Protein AF-A0A9N9N7T0-F1 (afdb_monomer)

Foldseek 3Di:
DAFAALDPVQQPDDDPVCSCVVVTGPHDPPQWDFLAADPVRDADSHNVPNNGRYTDPVVRVVVVVVVVVCCVPPPDHPPVPPD

Sequence (83 aa):
SPKNPHHAGASGGTDIGNIRHPPVSRYVLYGAVVGGPDKKDKYNDDREDYARSEVTLDYNAPFQSLMAYQVMHANYPPPYLAF

Structure (mmCIF, N/CA/C/O backbone):
data_AF-A0A9N9N7T0-F1
#
_entry.id   AF-A0A9N9N7T0-F1
#
loop_
_atom_site.group_PDB
_atom_site.id
_atom_site.type_symbol
_atom_site.label_atom_id
_atom_site.label_alt_id
_atom_site.label_comp_id
_atom_site.label_asym_id
_atom_site.label_entity_id
_atom_site.label_seq_id
_atom_site.pdbx_PDB_ins_code
_atom_site.Cartn_x
_atom_site.Cartn_y
_atom_site.Cartn_z
_atom_site.occupancy
_atom_site.B_iso_or_equiv
_atom_site.auth_seq_id
_atom_site.auth_comp_id
_atom_site.auth_asym_id
_atom_site.auth_atom_id
_atom_site.pdbx_PDB_model_num
ATOM 1 N N . SER A 1 1 ? -7.617 -7.814 -1.763 1.00 90.06 1 SER A N 1
ATOM 2 C CA . SER A 1 1 ? -6.637 -6.763 -1.430 1.00 90.06 1 SER A CA 1
ATOM 3 C C . SER A 1 1 ? -5.572 -6.705 -2.512 1.00 90.06 1 SER A C 1
ATOM 5 O O . SER A 1 1 ? -5.344 -7.744 -3.136 1.00 90.06 1 SER A O 1
ATOM 7 N N . PRO A 1 2 ? -4.951 -5.533 -2.726 1.00 97.12 2 PRO A N 1
ATOM 8 C CA . PRO A 1 2 ? -3.825 -5.358 -3.644 1.00 97.12 2 PRO A CA 1
ATOM 9 C C . PRO A 1 2 ? -2.680 -6.342 -3.389 1.00 97.12 2 PRO A C 1
ATOM 11 O O . PRO A 1 2 ? -2.429 -6.731 -2.243 1.00 97.12 2 PRO A O 1
ATOM 14 N N . LYS A 1 3 ? -1.992 -6.741 -4.456 1.00 97.69 3 LYS A N 1
ATOM 15 C CA . LYS A 1 3 ? -0.846 -7.659 -4.454 1.00 97.69 3 LYS A CA 1
ATOM 16 C C . LYS A 1 3 ? 0.439 -6.986 -4.926 1.00 97.69 3 LYS A C 1
ATOM 18 O O . LYS A 1 3 ? 1.517 -7.503 -4.635 1.00 97.69 3 LYS A O 1
ATOM 23 N N . ASN A 1 4 ? 0.342 -5.832 -5.583 1.00 97.62 4 ASN A N 1
ATOM 24 C CA . ASN A 1 4 ? 1.465 -5.123 -6.185 1.00 97.62 4 ASN A CA 1
ATOM 25 C C . ASN A 1 4 ? 1.595 -3.672 -5.696 1.00 97.62 4 ASN A C 1
ATOM 27 O O . ASN A 1 4 ? 1.611 -2.760 -6.520 1.00 97.62 4 ASN A O 1
ATOM 31 N N . PRO A 1 5 ? 1.738 -3.418 -4.379 1.00 97.81 5 PRO A N 1
ATOM 32 C CA . PRO A 1 5 ? 2.032 -2.067 -3.913 1.00 97.81 5 PRO A CA 1
ATOM 33 C C . PRO A 1 5 ? 3.377 -1.580 -4.471 1.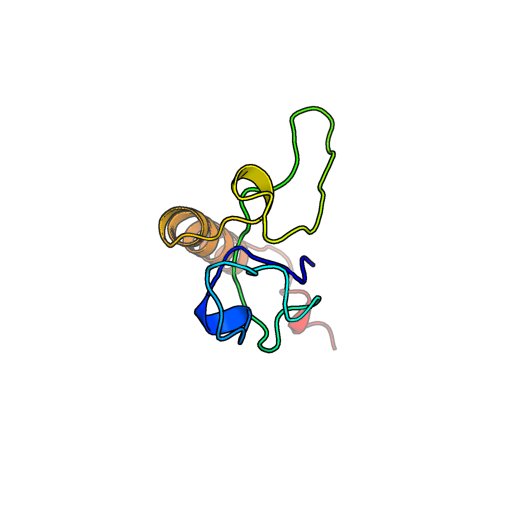00 97.81 5 PRO A C 1
ATOM 35 O O . PRO A 1 5 ? 4.319 -2.375 -4.608 1.00 97.81 5 PRO A O 1
ATOM 38 N N . HIS A 1 6 ? 3.490 -0.276 -4.726 1.00 97.56 6 HIS A N 1
ATOM 39 C CA . HIS A 1 6 ? 4.733 0.404 -5.101 1.00 97.56 6 HIS A CA 1
ATOM 40 C C . HIS A 1 6 ? 5.698 0.473 -3.899 1.00 97.56 6 HIS A C 1
ATOM 42 O O . HIS A 1 6 ? 5.958 1.527 -3.331 1.00 97.56 6 HIS A O 1
ATOM 48 N N . HIS A 1 7 ? 6.198 -0.684 -3.451 1.00 97.62 7 HIS A N 1
ATOM 49 C CA . HIS A 1 7 ? 7.053 -0.817 -2.271 1.00 97.62 7 HIS A CA 1
ATOM 50 C C . HIS A 1 7 ? 8.221 -1.773 -2.550 1.00 97.62 7 HIS A C 1
ATOM 52 O O . HIS A 1 7 ? 8.036 -2.990 -2.657 1.00 97.62 7 HIS A O 1
ATOM 58 N N . ALA A 1 8 ? 9.442 -1.236 -2.634 1.00 96.31 8 ALA A N 1
ATOM 59 C CA . ALA A 1 8 ? 10.642 -1.985 -3.025 1.00 96.31 8 ALA A CA 1
ATOM 60 C C . ALA A 1 8 ? 10.911 -3.202 -2.122 1.00 96.31 8 ALA A C 1
ATOM 62 O O . ALA A 1 8 ? 11.070 -4.322 -2.610 1.00 96.31 8 ALA A O 1
ATOM 63 N N . GLY A 1 9 ? 10.861 -3.009 -0.800 1.00 96.38 9 GLY A N 1
ATOM 64 C CA . GLY A 1 9 ? 11.098 -4.090 0.161 1.00 96.38 9 GLY A CA 1
ATOM 65 C C . GLY A 1 9 ? 10.046 -5.203 0.116 1.00 96.38 9 GLY A C 1
ATOM 66 O O . GLY A 1 9 ? 10.344 -6.328 0.491 1.00 96.38 9 GLY A O 1
ATOM 67 N N . ALA A 1 10 ? 8.836 -4.918 -0.382 1.00 97.56 10 ALA A N 1
ATOM 68 C CA . ALA A 1 10 ? 7.756 -5.903 -0.489 1.00 97.56 10 ALA A CA 1
ATOM 69 C C . ALA A 1 10 ? 7.778 -6.606 -1.852 1.00 97.56 10 ALA A C 1
ATOM 71 O O . ALA A 1 10 ? 7.552 -7.814 -1.931 1.00 97.56 10 ALA A O 1
ATOM 72 N N . SER A 1 11 ? 8.110 -5.858 -2.912 1.00 97.31 11 SER A N 1
ATOM 73 C CA . SER A 1 11 ? 8.334 -6.383 -4.260 1.00 97.31 11 SER A CA 1
ATOM 74 C C . SER A 1 11 ? 9.309 -7.562 -4.235 1.00 97.31 11 SER A C 1
ATOM 76 O O . SER A 1 11 ? 9.010 -8.629 -4.773 1.00 97.31 11 SER A O 1
ATOM 78 N N . GLY A 1 12 ? 10.448 -7.406 -3.550 1.00 96.44 12 GLY A N 1
ATOM 79 C CA . GLY A 1 12 ? 11.495 -8.430 -3.508 1.00 96.44 12 GLY A CA 1
ATOM 80 C C . GLY A 1 12 ? 12.236 -8.601 -4.841 1.00 96.44 12 GLY A C 1
ATOM 81 O O . GLY A 1 12 ? 12.895 -9.621 -5.046 1.00 96.44 12 GLY A O 1
ATOM 82 N N . GLY A 1 13 ? 12.094 -7.633 -5.753 1.00 94.94 13 GLY A N 1
ATOM 83 C CA . GLY A 1 13 ? 12.921 -7.486 -6.948 1.00 94.94 13 GLY A CA 1
ATOM 84 C C . GLY A 1 13 ? 14.290 -6.881 -6.625 1.00 94.94 13 GLY A C 1
ATOM 85 O O . GLY A 1 13 ? 14.482 -6.269 -5.575 1.00 94.94 13 GLY A O 1
ATOM 86 N N . THR A 1 14 ? 15.244 -7.061 -7.536 1.00 95.44 14 THR A N 1
ATOM 87 C CA . THR A 1 14 ? 16.639 -6.601 -7.390 1.00 95.44 14 THR A CA 1
ATOM 88 C C . THR A 1 14 ? 17.076 -5.646 -8.503 1.00 95.44 14 THR A C 1
ATOM 90 O O . THR A 1 14 ? 18.245 -5.280 -8.563 1.00 95.44 14 THR A O 1
ATOM 93 N N . ASP A 1 15 ? 16.160 -5.266 -9.395 1.00 94.94 15 ASP A N 1
ATOM 94 C CA . ASP A 1 15 ? 16.424 -4.424 -10.561 1.00 94.94 15 ASP A CA 1
ATOM 95 C C . ASP A 1 15 ? 15.440 -3.246 -10.590 1.00 94.94 15 ASP A C 1
ATOM 97 O O . ASP A 1 15 ? 14.235 -3.426 -10.769 1.00 94.94 15 ASP A O 1
ATOM 101 N N . ILE A 1 16 ? 15.958 -2.029 -10.409 1.00 93.06 16 ILE A N 1
ATOM 102 C CA . ILE A 1 16 ? 15.155 -0.799 -10.434 1.00 93.06 16 ILE A CA 1
ATOM 103 C C . ILE A 1 16 ? 14.726 -0.391 -11.850 1.00 93.06 16 ILE A C 1
ATOM 105 O O . ILE A 1 16 ? 13.787 0.386 -11.992 1.00 93.06 16 ILE A O 1
ATOM 109 N N . GLY A 1 17 ? 15.386 -0.905 -12.893 1.00 95.75 17 GLY A N 1
ATOM 110 C CA . GLY A 1 17 ? 14.985 -0.701 -14.286 1.00 95.75 17 GLY A CA 1
ATOM 111 C C . GLY A 1 17 ? 13.824 -1.604 -14.708 1.00 95.75 17 GLY A C 1
ATOM 112 O O . GLY A 1 17 ? 13.205 -1.365 -15.741 1.00 95.75 17 GLY A O 1
ATOM 113 N N . ASN A 1 18 ? 13.507 -2.621 -13.903 1.00 95.50 18 ASN A N 1
ATOM 114 C CA . ASN A 1 18 ? 12.450 -3.590 -14.163 1.00 95.50 18 ASN A CA 1
ATOM 115 C C . ASN A 1 18 ? 11.649 -3.876 -12.889 1.00 95.50 18 ASN A C 1
ATOM 117 O O . ASN A 1 18 ? 11.616 -4.996 -12.370 1.00 95.50 18 ASN A O 1
ATOM 121 N N . ILE A 1 19 ? 10.967 -2.849 -12.380 1.00 96.19 19 ILE A N 1
ATOM 122 C CA . ILE A 1 19 ? 10.229 -2.978 -11.123 1.00 96.19 19 ILE A CA 1
ATOM 123 C C . ILE A 1 19 ? 9.034 -3.923 -11.222 1.00 96.19 19 ILE A C 1
ATOM 125 O O . ILE A 1 19 ? 8.571 -4.376 -10.184 1.00 96.19 19 ILE A O 1
ATOM 129 N N . ARG A 1 20 ? 8.548 -4.277 -12.423 1.00 95.50 20 ARG A N 1
ATOM 130 C CA . ARG A 1 20 ? 7.521 -5.317 -12.632 1.00 95.50 20 ARG A CA 1
ATOM 131 C C . ARG A 1 20 ? 8.036 -6.737 -12.403 1.00 95.50 20 ARG A C 1
ATOM 133 O O . ARG A 1 20 ? 7.225 -7.656 -12.375 1.00 95.50 20 ARG A O 1
ATOM 140 N N . HIS A 1 21 ? 9.341 -6.943 -12.231 1.00 95.44 21 HIS A N 1
ATOM 141 C CA . HIS A 1 21 ? 9.903 -8.240 -11.889 1.00 95.44 21 HIS A CA 1
ATOM 142 C C . HIS A 1 21 ? 10.301 -8.291 -10.401 1.00 95.44 21 HIS A C 1
ATOM 144 O O . HIS A 1 21 ? 11.152 -7.517 -9.963 1.00 95.44 21 HIS A O 1
ATOM 150 N N . PRO A 1 22 ? 9.743 -9.219 -9.601 1.00 95.62 22 PRO A N 1
ATOM 151 C CA . PRO A 1 22 ? 8.773 -10.257 -9.964 1.00 95.62 22 PRO A CA 1
ATOM 152 C C . PRO A 1 22 ? 7.353 -9.707 -10.226 1.00 95.62 22 PRO A C 1
ATOM 154 O O . PRO A 1 22 ? 6.991 -8.657 -9.685 1.00 95.62 22 PRO A O 1
ATOM 157 N N . PRO A 1 23 ? 6.528 -10.432 -11.017 1.00 95.12 23 PRO A N 1
ATOM 158 C CA . PRO A 1 23 ? 5.197 -9.974 -11.447 1.00 95.12 23 PRO A CA 1
ATOM 159 C C . PRO A 1 23 ? 4.209 -9.785 -10.291 1.00 95.12 23 PRO A C 1
ATOM 161 O O . PRO A 1 23 ? 3.238 -9.046 -10.421 1.00 95.12 23 PRO A O 1
ATOM 164 N N . VAL A 1 24 ? 4.466 -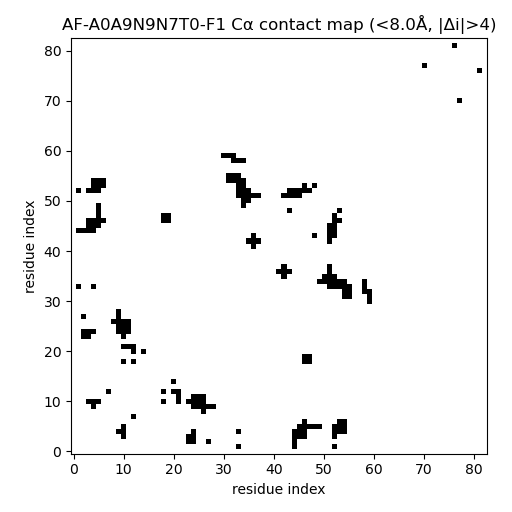10.444 -9.160 1.00 96.88 24 VAL A N 1
A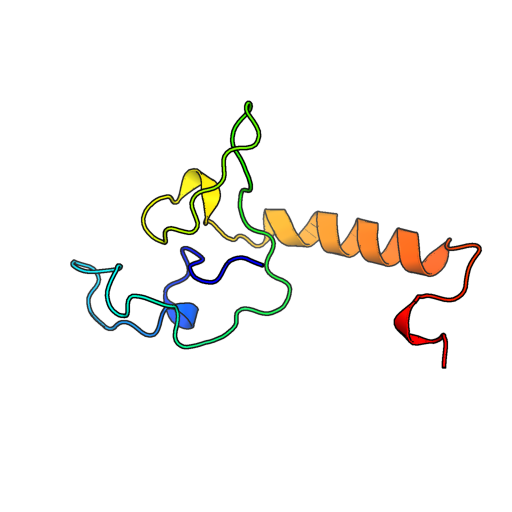TOM 165 C CA . VAL A 1 24 ? 3.743 -10.271 -7.900 1.00 96.88 24 VAL A CA 1
ATOM 166 C C . VAL A 1 24 ? 4.757 -10.025 -6.791 1.00 96.88 24 VAL A C 1
ATOM 168 O O . VAL A 1 24 ? 5.832 -10.629 -6.806 1.00 96.88 24 VAL A O 1
ATOM 171 N N . SER A 1 25 ? 4.441 -9.142 -5.844 1.00 97.75 25 SER A N 1
ATOM 172 C CA . SER A 1 25 ? 5.318 -8.869 -4.699 1.00 97.75 25 SER A CA 1
ATOM 173 C C . SER A 1 25 ? 5.582 -10.144 -3.889 1.00 97.75 25 SER A C 1
ATOM 175 O O . SER A 1 25 ? 4.648 -10.872 -3.553 1.00 97.75 25 SER A O 1
ATOM 177 N N . ARG A 1 26 ? 6.855 -10.425 -3.573 1.00 98.00 26 ARG A N 1
ATOM 178 C CA . ARG A 1 26 ? 7.245 -11.644 -2.833 1.00 98.00 26 ARG A CA 1
ATOM 179 C C . ARG A 1 26 ? 6.787 -11.634 -1.382 1.00 98.00 26 ARG A C 1
ATOM 181 O O . ARG A 1 26 ? 6.562 -12.699 -0.813 1.00 98.00 26 ARG A O 1
ATOM 188 N N . TYR A 1 27 ? 6.672 -10.452 -0.786 1.00 98.06 27 TYR A N 1
ATOM 189 C CA . TYR A 1 27 ? 6.321 -10.295 0.618 1.00 98.06 27 TYR A CA 1
ATOM 190 C C . TYR A 1 27 ? 5.008 -9.537 0.761 1.00 98.06 27 TYR A C 1
ATOM 192 O O . TYR A 1 27 ? 4.751 -8.548 0.072 1.00 98.06 27 TYR A O 1
ATOM 200 N N . VAL A 1 28 ? 4.176 -10.005 1.690 1.00 97.88 28 VAL A N 1
ATOM 201 C CA . VAL A 1 28 ? 2.915 -9.344 2.017 1.00 97.88 28 VAL A CA 1
ATOM 202 C C . VAL A 1 28 ? 3.208 -8.134 2.895 1.00 97.88 28 VAL A C 1
ATOM 204 O O . VAL A 1 28 ? 3.773 -8.268 3.979 1.00 97.88 28 VAL A O 1
ATOM 207 N N . LEU A 1 29 ? 2.787 -6.957 2.439 1.00 97.62 29 LEU A N 1
ATOM 208 C CA . LEU A 1 29 ? 2.842 -5.732 3.227 1.00 97.62 29 LEU A CA 1
ATOM 209 C C . LEU A 1 29 ? 1.541 -5.584 4.027 1.00 97.62 29 LEU A C 1
ATOM 211 O O . LEU A 1 29 ? 0.573 -4.975 3.571 1.00 97.62 29 LEU A O 1
ATOM 215 N N . TYR A 1 30 ? 1.488 -6.224 5.194 1.00 97.69 30 TYR A N 1
ATOM 216 C CA . TYR A 1 30 ? 0.294 -6.228 6.039 1.00 97.69 30 TYR A CA 1
ATOM 217 C C . TYR A 1 30 ? -0.084 -4.821 6.510 1.00 97.69 30 TYR A C 1
ATOM 219 O O . TYR A 1 30 ? 0.771 -4.030 6.894 1.00 97.69 30 TYR A O 1
ATOM 227 N N . GLY A 1 31 ? -1.387 -4.532 6.500 1.00 96.88 31 GLY A N 1
ATOM 228 C CA . GLY A 1 31 ? -1.949 -3.275 6.994 1.00 96.88 31 GLY A CA 1
ATOM 229 C C . GLY A 1 31 ? -1.818 -2.082 6.048 1.00 96.88 31 GLY A C 1
ATOM 230 O O . GLY A 1 31 ? -2.480 -1.083 6.291 1.00 96.88 31 GLY A O 1
ATOM 231 N N . ALA A 1 32 ? -1.039 -2.184 4.966 1.00 97.94 32 ALA A N 1
ATOM 232 C CA . ALA A 1 32 ? -0.810 -1.056 4.073 1.00 97.94 32 ALA A CA 1
ATOM 233 C C . ALA A 1 32 ? -2.075 -0.618 3.323 1.00 97.94 32 ALA A C 1
ATOM 235 O O . ALA A 1 32 ? -2.665 -1.376 2.547 1.00 97.94 32 ALA A O 1
ATOM 236 N N . VAL A 1 33 ? -2.431 0.649 3.515 1.00 98.12 33 VAL A N 1
ATOM 237 C CA . VAL A 1 33 ? -3.392 1.375 2.682 1.00 98.12 33 VAL A CA 1
ATOM 238 C C . VAL A 1 33 ? -2.690 1.865 1.414 1.00 98.12 33 VAL A C 1
ATOM 240 O O . VAL A 1 33 ? -1.666 2.542 1.500 1.00 98.12 33 VAL A O 1
ATOM 243 N N . VAL A 1 34 ? -3.238 1.504 0.249 1.00 98.12 34 VAL A N 1
ATOM 244 C CA . VAL A 1 34 ? -2.784 1.993 -1.064 1.00 98.12 34 VAL A CA 1
ATOM 245 C C . VAL A 1 34 ? -3.501 3.292 -1.448 1.00 98.12 34 VAL A C 1
ATOM 247 O O . VAL A 1 34 ? -4.582 3.558 -0.923 1.00 98.12 34 VAL A O 1
ATOM 250 N N . GLY A 1 35 ? -2.964 4.046 -2.414 1.00 97.94 35 GLY A N 1
ATOM 251 C CA . GLY A 1 35 ? -3.583 5.279 -2.935 1.00 97.94 35 GLY A CA 1
ATOM 252 C C . GLY A 1 35 ? -5.047 5.127 -3.376 1.00 97.94 35 GLY A C 1
ATOM 253 O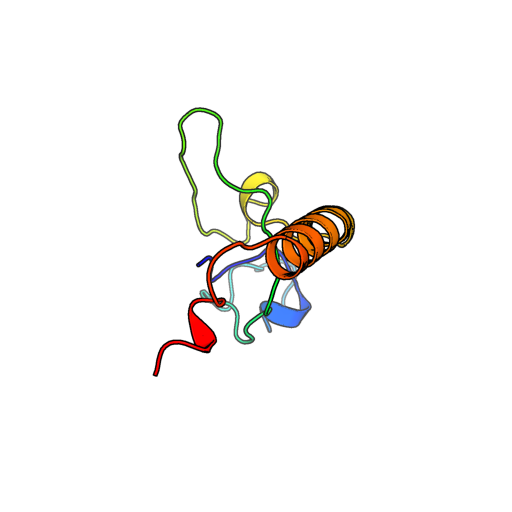 O . GLY A 1 35 ? -5.839 6.061 -3.252 1.00 97.94 35 GLY A O 1
ATOM 254 N N . GLY A 1 36 ? -5.443 3.928 -3.812 1.00 97.75 36 GLY A N 1
ATOM 255 C CA . GLY A 1 36 ? -6.847 3.577 -4.042 1.00 97.75 36 GLY A CA 1
ATOM 256 C C . GLY A 1 36 ? -7.342 3.947 -5.443 1.00 97.75 36 GLY A C 1
ATOM 257 O O . GLY A 1 36 ? -6.539 4.320 -6.290 1.00 97.75 36 GLY A O 1
ATOM 258 N N . PRO A 1 37 ? -8.640 3.779 -5.748 1.00 98.12 37 PRO A N 1
ATOM 259 C CA . PRO A 1 37 ? -9.176 3.886 -7.108 1.00 98.12 37 PRO A CA 1
ATOM 260 C C . PRO A 1 37 ? -9.239 5.324 -7.649 1.00 98.12 37 PRO A C 1
ATOM 262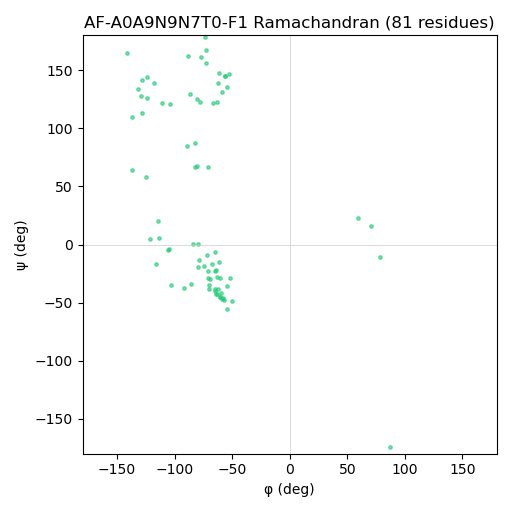 O O . PRO A 1 37 ? -9.098 6.307 -6.922 1.00 98.12 37 PRO A O 1
ATOM 265 N N . ASP A 1 38 ? -9.472 5.451 -8.957 1.00 96.88 38 ASP A N 1
ATOM 266 C CA . ASP A 1 38 ? -9.790 6.727 -9.596 1.00 96.88 38 ASP A CA 1
ATOM 267 C C . ASP A 1 38 ? -11.215 7.223 -9.291 1.00 96.88 38 ASP A C 1
ATOM 269 O O . ASP A 1 38 ? -12.004 6.574 -8.610 1.00 96.88 38 ASP A O 1
ATOM 273 N N . LYS A 1 39 ? -11.570 8.401 -9.823 1.00 97.56 39 LYS A N 1
ATOM 274 C CA . LYS A 1 39 ? -12.898 9.019 -9.628 1.00 97.56 39 LYS A CA 1
ATOM 275 C C . LYS A 1 39 ? -14.062 8.222 -10.242 1.00 97.56 39 LYS A C 1
ATOM 277 O O . LYS A 1 39 ? -15.205 8.645 -10.118 1.00 97.56 39 LYS A O 1
ATOM 282 N N . LYS A 1 40 ? -13.777 7.149 -10.981 1.00 98.00 40 LYS A N 1
ATOM 283 C CA . LYS A 1 40 ? -14.742 6.238 -11.608 1.00 98.00 40 LYS A CA 1
ATOM 284 C C . LYS A 1 40 ? -14.657 4.839 -10.986 1.00 98.00 40 LYS A C 1
ATOM 286 O O . LYS A 1 40 ? -15.040 3.870 -11.639 1.00 98.00 40 LYS A O 1
ATOM 291 N N . ASP A 1 41 ? -14.103 4.741 -9.778 1.00 97.56 41 ASP A N 1
ATOM 292 C CA . ASP A 1 41 ? -13.892 3.505 -9.025 1.00 97.56 41 ASP A CA 1
ATOM 293 C C . ASP A 1 41 ? -13.005 2.469 -9.741 1.00 97.56 41 ASP A C 1
ATOM 295 O O . ASP A 1 41 ? -13.049 1.275 -9.438 1.00 97.56 41 ASP A O 1
ATOM 299 N N . LYS A 1 42 ? -12.161 2.898 -10.690 1.00 97.44 42 LYS A N 1
ATOM 300 C CA . LYS A 1 42 ? -11.219 1.997 -11.362 1.00 97.44 42 LYS A CA 1
ATOM 301 C C . LYS A 1 42 ? -9.929 1.880 -10.568 1.00 97.44 42 LYS A C 1
ATOM 303 O O . LYS A 1 42 ? -9.290 2.880 -10.243 1.00 97.44 42 LYS A O 1
ATOM 308 N N . TYR A 1 43 ? -9.519 0.641 -10.326 1.00 97.38 43 TYR A N 1
ATOM 309 C CA . TYR A 1 43 ? -8.268 0.297 -9.665 1.00 97.38 43 TYR A CA 1
ATOM 310 C C . TYR A 1 43 ? -7.500 -0.723 -10.505 1.00 97.38 43 TYR A C 1
ATOM 312 O O . TYR A 1 43 ? -8.059 -1.756 -10.876 1.00 97.38 43 TYR A O 1
ATOM 320 N N . ASN A 1 44 ? -6.231 -0.436 -10.789 1.00 96.06 44 ASN A N 1
ATOM 321 C CA . ASN A 1 44 ? -5.313 -1.371 -11.425 1.00 96.06 44 ASN A CA 1
ATOM 322 C C . ASN A 1 44 ? -4.246 -1.780 -10.403 1.00 96.06 44 ASN A C 1
ATOM 324 O O . ASN A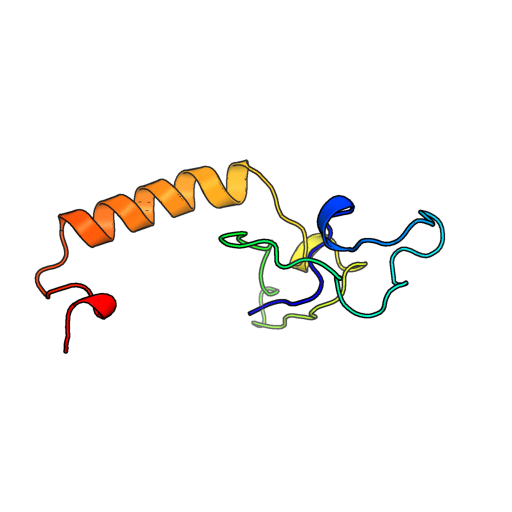 1 44 ? -3.555 -0.925 -9.857 1.00 96.06 44 ASN A O 1
ATOM 328 N N . ASP A 1 45 ? -4.125 -3.078 -10.126 1.00 96.94 45 ASP A N 1
ATOM 329 C CA . ASP A 1 45 ? 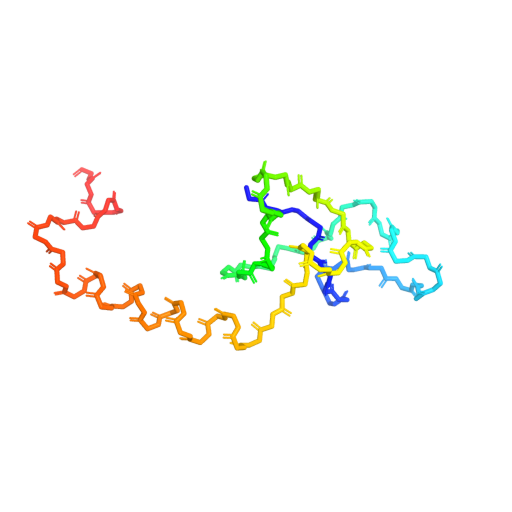-3.151 -3.618 -9.166 1.00 96.94 45 ASP A CA 1
ATOM 330 C C . ASP A 1 45 ? -1.774 -3.760 -9.828 1.00 96.94 45 ASP A C 1
ATOM 332 O O . ASP A 1 45 ? -1.277 -4.861 -10.091 1.00 96.94 45 ASP A O 1
ATOM 336 N N . ASP A 1 46 ? -1.196 -2.609 -10.160 1.00 96.06 46 ASP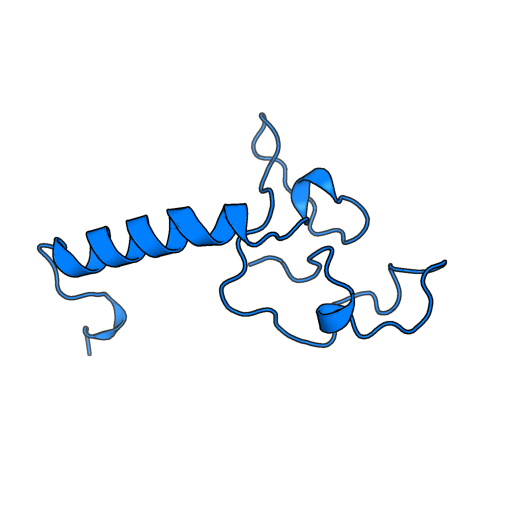 A N 1
ATOM 337 C CA . ASP A 1 46 ? 0.052 -2.480 -10.893 1.00 96.06 46 ASP A CA 1
ATOM 338 C C . ASP A 1 46 ? 1.059 -1.651 -10.100 1.00 96.06 46 ASP A C 1
ATOM 340 O O . ASP A 1 46 ? 0.808 -0.505 -9.723 1.00 96.06 46 ASP A O 1
ATOM 344 N N . ARG A 1 47 ? 2.241 -2.229 -9.893 1.00 95.81 47 ARG A N 1
ATOM 345 C CA . ARG A 1 47 ? 3.338 -1.594 -9.166 1.00 95.81 47 ARG A CA 1
ATOM 346 C C . ARG A 1 47 ? 3.835 -0.328 -9.858 1.00 95.81 47 ARG A C 1
ATOM 348 O O . ARG A 1 47 ? 4.357 0.544 -9.180 1.00 95.81 47 ARG A O 1
ATOM 355 N N . GLU A 1 48 ? 3.707 -0.209 -11.178 1.00 95.88 48 GLU A N 1
ATOM 356 C CA . GLU A 1 48 ? 4.090 1.015 -11.900 1.00 95.88 48 GLU A CA 1
ATOM 357 C C . GLU A 1 48 ? 3.039 2.128 -11.807 1.00 95.88 48 GLU A C 1
ATOM 359 O O . GLU A 1 48 ? 3.374 3.297 -11.992 1.00 95.88 48 GLU A O 1
ATOM 364 N N . ASP A 1 49 ? 1.789 1.795 -11.476 1.00 96.50 49 ASP A N 1
ATOM 365 C CA . ASP A 1 49 ? 0.725 2.776 -11.258 1.00 96.50 49 ASP A CA 1
ATOM 366 C C . ASP A 1 49 ? 0.835 3.375 -9.851 1.00 96.50 49 ASP A C 1
ATOM 368 O O . ASP A 1 49 ? 0.002 3.127 -8.978 1.00 96.50 49 ASP A O 1
ATOM 372 N N . TYR A 1 50 ? 1.900 4.148 -9.617 1.00 93.06 50 TYR A N 1
ATOM 373 C CA . TYR A 1 50 ? 2.198 4.718 -8.302 1.00 93.06 50 TYR A CA 1
ATOM 374 C C . TYR A 1 50 ? 1.010 5.516 -7.743 1.00 93.06 50 TYR A C 1
ATOM 376 O O . TYR A 1 50 ? 0.717 5.411 -6.564 1.00 93.06 50 TYR A O 1
ATOM 384 N N . ALA A 1 51 ? 0.229 6.216 -8.571 1.00 96.44 51 ALA A N 1
ATOM 385 C CA . ALA A 1 51 ? -0.933 6.968 -8.095 1.00 96.44 51 ALA A CA 1
ATOM 386 C C . ALA A 1 51 ? -2.003 6.087 -7.416 1.00 96.44 51 ALA A C 1
ATOM 388 O O . ALA A 1 51 ? -2.745 6.565 -6.559 1.00 96.44 51 ALA A O 1
ATOM 389 N N . ARG A 1 52 ? -2.116 4.813 -7.811 1.00 97.62 52 ARG A N 1
ATOM 390 C CA . ARG A 1 52 ? -3.099 3.863 -7.270 1.00 97.62 52 ARG A CA 1
ATOM 391 C C . ARG A 1 52 ? -2.478 2.879 -6.284 1.00 97.62 52 ARG A C 1
ATOM 393 O O . ARG A 1 52 ? -3.145 2.494 -5.323 1.00 97.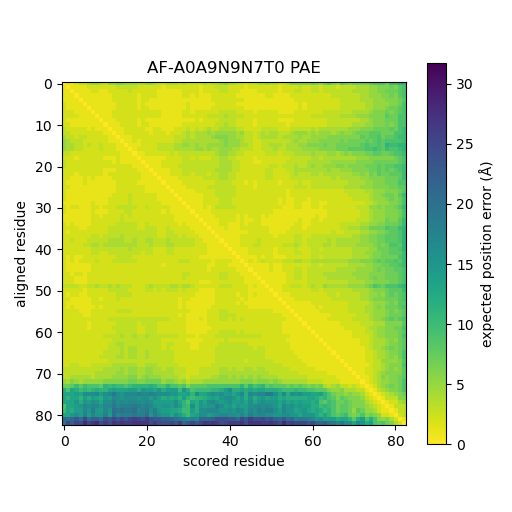62 52 ARG A O 1
ATOM 400 N N . SER A 1 53 ? -1.231 2.463 -6.503 1.00 97.69 53 SER A N 1
ATOM 401 C CA . SER A 1 53 ? -0.548 1.413 -5.737 1.00 97.69 53 SER A CA 1
ATOM 402 C C . SER A 1 53 ? 0.501 1.920 -4.741 1.00 97.69 53 SER A C 1
ATOM 404 O O . SER A 1 53 ? 1.046 1.107 -3.989 1.00 97.69 53 SER A O 1
ATOM 406 N N . GLU A 1 54 ? 0.777 3.229 -4.692 1.00 98.00 54 GLU A N 1
ATOM 407 C CA . GLU A 1 54 ? 1.622 3.845 -3.661 1.00 98.00 54 GLU A CA 1
ATOM 408 C C . GLU A 1 54 ? 1.096 3.540 -2.259 1.00 98.00 54 GLU A C 1
ATOM 410 O O . GLU A 1 54 ? -0.110 3.449 -2.026 1.00 98.00 54 GLU A O 1
ATOM 415 N N . VAL A 1 55 ? 2.036 3.371 -1.332 1.00 98.19 55 VAL A N 1
ATOM 416 C CA . VAL A 1 55 ? 1.801 3.170 0.095 1.00 98.19 55 VAL A CA 1
ATOM 417 C C . VAL A 1 55 ? 2.707 4.123 0.862 1.00 98.19 55 VAL A C 1
ATOM 419 O O . VAL A 1 55 ? 3.901 4.212 0.577 1.00 98.19 55 VAL A O 1
ATOM 422 N N . THR A 1 56 ? 2.163 4.815 1.858 1.00 97.75 56 THR A N 1
ATOM 423 C CA . THR A 1 56 ? 2.923 5.790 2.648 1.00 97.75 56 THR A CA 1
ATOM 424 C C . THR A 1 56 ? 2.541 5.746 4.125 1.00 97.75 56 THR A C 1
ATOM 426 O O . THR A 1 56 ? 1.514 5.182 4.515 1.00 97.75 56 THR A O 1
ATOM 429 N N . LEU A 1 57 ? 3.369 6.349 4.981 1.00 98.19 57 LEU A N 1
ATOM 430 C CA . LEU A 1 57 ? 3.058 6.473 6.407 1.00 98.19 57 LEU A CA 1
ATOM 431 C C . LEU A 1 57 ? 1.830 7.361 6.642 1.00 98.19 57 LEU A C 1
ATOM 433 O O . LEU A 1 57 ? 1.004 7.046 7.496 1.00 98.19 57 LEU A O 1
ATOM 437 N N . ASP A 1 58 ? 1.683 8.437 5.873 1.00 98.12 58 ASP A N 1
ATOM 438 C CA . ASP A 1 58 ? 0.585 9.395 5.990 1.00 98.12 58 ASP A CA 1
ATOM 439 C C . ASP A 1 58 ? -0.765 8.838 5.516 1.00 98.12 58 ASP A C 1
ATOM 441 O O . ASP A 1 58 ? -1.791 9.285 6.019 1.00 98.12 58 ASP A O 1
ATOM 445 N N . TYR A 1 59 ? -0.802 7.808 4.662 1.00 97.81 59 TYR A N 1
ATOM 446 C CA . TYR A 1 59 ? -2.050 7.081 4.381 1.00 97.81 59 TYR A CA 1
ATOM 447 C C . TYR A 1 59 ? -2.494 6.240 5.584 1.00 97.81 59 TYR A C 1
ATOM 449 O O . TYR A 1 59 ? -3.681 6.147 5.899 1.00 97.81 59 TYR A O 1
ATOM 457 N N . ASN A 1 60 ? -1.533 5.631 6.283 1.00 98.31 60 ASN A N 1
ATOM 458 C CA . ASN A 1 60 ? -1.804 4.674 7.353 1.00 98.31 60 ASN A CA 1
ATOM 459 C C . ASN A 1 60 ? -2.028 5.345 8.716 1.00 98.31 60 ASN A C 1
ATOM 461 O O . ASN A 1 60 ? -2.854 4.866 9.490 1.00 98.31 60 ASN A O 1
ATOM 465 N N . ALA A 1 61 ? -1.352 6.460 9.010 1.00 98.25 61 ALA A N 1
ATOM 466 C CA . ALA A 1 61 ? -1.471 7.169 10.286 1.00 98.25 61 ALA A CA 1
ATOM 467 C C . ALA A 1 61 ? -2.926 7.554 10.651 1.00 98.25 61 ALA A C 1
ATOM 469 O O . ALA A 1 61 ? -3.396 7.124 11.708 1.00 98.25 61 ALA A O 1
ATOM 470 N N . PRO A 1 62 ? -3.688 8.286 9.810 1.00 97.69 62 PRO A N 1
ATOM 471 C CA . PRO A 1 62 ? -5.077 8.618 10.117 1.00 97.69 62 PRO A CA 1
ATOM 472 C C . PRO A 1 62 ? -5.993 7.391 10.044 1.00 97.69 62 PRO A C 1
ATOM 474 O O . PRO A 1 62 ? -6.915 7.270 10.852 1.00 97.69 62 PRO A O 1
ATOM 477 N N . PHE A 1 63 ? -5.737 6.456 9.120 1.00 97.38 63 PHE A N 1
ATOM 478 C CA . PHE A 1 63 ? -6.528 5.231 8.998 1.00 97.38 63 PHE A CA 1
ATOM 479 C C . PHE A 1 63 ? -6.473 4.400 10.284 1.00 97.38 63 PHE A C 1
ATOM 481 O O . PHE A 1 63 ? -7.510 3.988 10.803 1.00 97.38 63 PHE A O 1
ATOM 488 N N . GLN A 1 64 ? -5.280 4.225 10.859 1.00 97.25 64 GLN A N 1
ATOM 489 C CA . GLN A 1 64 ? -5.098 3.523 12.126 1.00 97.25 64 GLN A CA 1
ATOM 490 C C . GLN A 1 64 ? -5.869 4.198 13.270 1.00 97.25 64 GLN A C 1
ATOM 492 O O . GLN A 1 64 ? -6.506 3.506 14.066 1.00 97.25 64 GLN A O 1
ATOM 497 N N . SER A 1 65 ? -5.866 5.534 13.344 1.00 97.50 65 SER A N 1
ATOM 498 C CA . SER A 1 65 ? -6.644 6.271 14.349 1.00 97.50 65 SER A CA 1
ATOM 499 C C . SER A 1 65 ? -8.153 6.066 14.190 1.00 97.50 65 SER A C 1
ATOM 501 O O . SER A 1 65 ? -8.846 5.843 15.183 1.00 97.50 65 SER A O 1
ATOM 503 N N . LEU A 1 66 ? -8.669 6.091 12.957 1.00 96.44 66 LEU A N 1
ATOM 504 C CA . LEU A 1 66 ? -10.088 5.842 12.680 1.00 96.44 66 LEU A CA 1
ATOM 505 C C . LEU A 1 66 ? -10.496 4.405 13.025 1.00 96.44 66 LEU A C 1
ATOM 507 O O . LEU A 1 66 ? -11.560 4.191 13.605 1.00 96.44 66 LEU A O 1
ATOM 511 N N . MET A 1 67 ? -9.639 3.427 12.725 1.00 93.38 67 MET A N 1
ATOM 512 C CA . MET A 1 67 ? -9.872 2.030 13.090 1.00 93.38 67 MET A CA 1
ATOM 513 C C . MET A 1 67 ? -9.893 1.837 14.609 1.00 93.38 67 MET A C 1
ATOM 515 O O . MET A 1 67 ? -10.783 1.162 15.123 1.00 93.38 67 MET A O 1
ATOM 519 N N . ALA A 1 68 ? -8.970 2.468 15.342 1.00 94.19 68 ALA A N 1
ATOM 520 C CA . ALA A 1 68 ? -8.975 2.444 16.803 1.00 94.19 68 ALA A CA 1
ATOM 521 C C . ALA A 1 68 ? -10.262 3.061 17.374 1.00 94.19 68 ALA A C 1
ATOM 523 O O . ALA A 1 68 ? -10.899 2.464 18.240 1.00 94.19 68 ALA A O 1
ATOM 524 N N . TYR A 1 69 ? -10.690 4.212 16.842 1.00 94.81 69 TYR A N 1
ATOM 525 C CA . TYR A 1 69 ? -11.946 4.847 17.240 1.00 94.81 69 TYR A CA 1
ATOM 526 C C . TYR A 1 69 ? -13.150 3.924 17.018 1.00 94.81 69 TYR A C 1
ATOM 528 O O . TYR A 1 69 ? -13.970 3.773 17.924 1.00 94.81 69 TYR A O 1
ATOM 536 N N . GLN A 1 70 ? -13.232 3.276 15.850 1.00 91.62 70 GLN A N 1
ATOM 537 C CA . GLN A 1 70 ? -14.288 2.312 15.537 1.00 91.62 70 GLN A CA 1
ATOM 538 C C . GLN A 1 70 ? -14.311 1.148 16.528 1.00 91.62 70 GLN A C 1
ATOM 540 O O . GLN A 1 70 ? -15.366 0.841 17.069 1.00 91.62 70 GLN A O 1
ATOM 545 N N . VAL A 1 71 ? -13.158 0.546 16.832 1.00 89.94 71 VAL A N 1
ATOM 546 C CA . VAL A 1 71 ? -13.076 -0.556 17.806 1.00 89.94 71 VAL A CA 1
ATOM 547 C C . VAL A 1 71 ? -13.514 -0.110 19.206 1.00 89.94 71 VAL A C 1
ATOM 549 O O . VAL A 1 71 ? -14.193 -0.865 19.894 1.00 89.94 71 VAL A O 1
ATOM 552 N N . MET A 1 72 ? -13.174 1.113 19.624 1.00 91.56 72 MET A N 1
ATOM 553 C CA . MET A 1 72 ? -13.549 1.647 20.942 1.00 91.56 72 MET A CA 1
ATOM 554 C C . MET A 1 72 ? -15.042 1.980 21.080 1.00 91.56 72 MET A C 1
ATOM 556 O O . MET A 1 72 ? -15.562 1.938 22.191 1.00 91.56 72 MET A O 1
ATOM 560 N N . HIS A 1 73 ? -15.718 2.339 19.984 1.00 91.88 73 HIS A N 1
ATOM 561 C CA . HIS A 1 73 ? -17.108 2.823 20.000 1.00 91.88 73 HIS A CA 1
ATOM 562 C C . HIS A 1 73 ? -18.093 1.872 19.310 1.00 91.88 73 HIS A C 1
ATOM 564 O O . HIS A 1 73 ? -19.268 2.206 19.145 1.00 91.88 73 HIS A O 1
ATOM 570 N N . ALA A 1 74 ? -17.637 0.697 18.881 1.00 88.31 74 ALA A N 1
ATOM 571 C CA . ALA A 1 74 ? -18.505 -0.301 18.287 1.00 88.31 74 ALA A CA 1
ATOM 572 C C . ALA A 1 74 ? -19.541 -0.780 19.318 1.00 88.31 74 ALA A C 1
ATOM 574 O O . ALA A 1 74 ? -19.198 -1.308 20.372 1.00 88.31 74 ALA A O 1
ATOM 575 N N . ASN A 1 75 ? -20.826 -0.645 18.981 1.00 86.88 75 ASN A N 1
ATOM 576 C CA . ASN A 1 75 ? -21.939 -1.179 19.781 1.00 86.88 75 ASN A CA 1
ATOM 577 C C . ASN A 1 75 ? -22.163 -2.687 19.564 1.00 86.88 75 ASN A C 1
ATOM 579 O O . ASN A 1 75 ? -23.078 -3.272 20.140 1.00 86.88 75 ASN A O 1
ATOM 583 N N . TYR A 1 76 ? -21.341 -3.307 18.717 1.00 81.69 76 TYR A N 1
ATOM 584 C CA . TYR A 1 76 ? -21.344 -4.734 18.436 1.00 81.69 76 TYR A CA 1
ATOM 585 C C . TYR A 1 76 ? -19.952 -5.292 18.719 1.00 81.69 76 TYR A C 1
ATOM 587 O O . TYR A 1 76 ? -18.965 -4.604 18.438 1.00 81.69 76 TYR A O 1
ATOM 595 N N . PRO A 1 77 ? -19.848 -6.525 19.245 1.00 78.44 77 PRO A N 1
ATOM 596 C CA . PRO A 1 77 ? -18.559 -7.176 19.379 1.00 78.44 77 PRO A CA 1
ATOM 597 C C . PRO A 1 77 ? -17.872 -7.199 18.007 1.00 78.44 77 PRO A C 1
ATOM 599 O O . PRO A 1 77 ? -18.529 -7.472 16.996 1.00 78.44 77 PRO A O 1
ATOM 602 N N . PRO A 1 78 ? -16.571 -6.878 17.941 1.00 74.06 78 PRO A N 1
ATOM 603 C CA . PRO A 1 78 ? -15.862 -6.888 16.679 1.00 74.06 78 PRO A CA 1
ATOM 604 C C . PRO A 1 78 ? -15.974 -8.271 16.015 1.00 74.06 78 PRO A C 1
ATOM 606 O O . PRO A 1 78 ? -15.960 -9.288 16.711 1.00 74.06 78 PRO A O 1
ATOM 609 N N . PRO A 1 79 ? -16.051 -8.339 14.674 1.00 73.62 79 PRO A N 1
ATOM 610 C CA . PRO A 1 79 ? -16.389 -9.565 13.946 1.00 73.62 79 PRO A CA 1
ATOM 611 C C . PRO A 1 79 ? -15.406 -10.729 14.157 1.00 73.62 79 PRO A C 1
ATOM 613 O O . PRO A 1 79 ? -15.746 -11.867 13.865 1.00 73.62 79 PRO A O 1
ATOM 616 N N . TYR A 1 80 ? -14.210 -10.473 14.695 1.00 76.69 80 TYR A N 1
ATOM 617 C CA . TYR A 1 80 ? -13.232 -11.501 15.068 1.00 76.69 80 TYR A CA 1
ATOM 618 C C . TYR A 1 80 ? -13.454 -12.117 16.465 1.00 76.69 80 TYR A C 1
ATOM 620 O O . TYR A 1 80 ? -12.670 -12.966 16.877 1.00 76.69 80 TYR A O 1
ATOM 628 N N . LEU A 1 81 ? -14.482 -11.692 17.207 1.00 74.62 81 LEU A N 1
ATOM 629 C CA . LEU A 1 81 ? -14.907 -12.291 18.482 1.00 74.62 81 LEU A CA 1
ATOM 630 C C . LEU A 1 81 ? -16.202 -13.110 18.361 1.00 74.62 81 LEU A C 1
ATOM 632 O O . LEU A 1 81 ? -16.619 -13.719 19.341 1.00 74.62 81 LEU A O 1
ATOM 636 N N . ALA A 1 82 ? -16.845 -13.123 17.191 1.00 68.56 82 ALA A N 1
ATOM 637 C CA . ALA A 1 82 ? -18.032 -13.931 16.942 1.00 68.56 82 ALA A CA 1
ATOM 638 C C . ALA A 1 82 ? -17.615 -15.371 16.591 1.00 68.56 82 ALA A C 1
ATOM 640 O O . ALA A 1 82 ? -17.436 -15.698 15.418 1.00 68.56 82 ALA A O 1
ATOM 641 N N . PHE A 1 83 ? -17.435 -16.205 17.616 1.00 58.06 83 PHE A N 1
ATOM 642 C CA . PHE A 1 83 ? -17.286 -17.658 17.513 1.00 58.06 83 PHE A CA 1
ATOM 643 C C . PHE A 1 83 ? -18.267 -18.346 18.458 1.00 58.06 83 PHE A C 1
ATOM 645 O O . PHE A 1 83 ? -18.438 -17.836 19.589 1.00 58.06 83 PHE A O 1
#

InterPro domains:
  IPR001701 Glycoside hydrolase family 9 [PF00759] (1-66)
  IPR008928 Six-hairpin glycosidase superfamily [SSF48208] (1-80)
  IPR012341 Six-hairpin glycosidase-like superfamily [G3DSA:1.50.10.10] (1-79)
  IPR033126 Glycosyl hydrolases family 9, Asp/Glu active sites [PS00698] (43-61)

pLDDT: mean 94.0, std 7.46, range [58.06, 98.31]

Mean predicted aligned error: 4.07 Å

Nearest PDB structures (foldseek):
  2xfg-assembly1_A  TM=9.108E-01  e=3.068E-04  Acetivibrio thermocellus
  8u49-assembly1_A  TM=8.135E-01  e=1.345E-04  Bacillus licheniformis DSM 13 = ATCC 14580
  1ga2-assembly1_A  TM=8.713E-01  e=4.963E-04  Ruminiclostridium cellulolyticum
  5gxz-assembly1_B  TM=8.619E-01  e=1.057E-03  Acetivibrio thermocellus
  5gy0-assembly1_B  TM=8.616E-01  e=1.057E-03  Acetivibrio thermocellus

Secondary structure (DSSP, 8-state):
--S--S-HHHH--S-TT-TT-SSS-SS--TTPPB----TTS-----TT-HHHH-B-HHHHHHHHHHHHHHHHH-SS--GGG--

Solvent-accessible surface area (backbone atoms only — not comparable to full-atom values): 5102 Å² total; per-residue (Å²): 131,83,61,22,53,47,40,69,86,29,28,65,42,91,44,87,93,45,68,64,42,50,86,53,35,73,43,86,69,80,88,68,43,52,58,43,53,49,100,81,72,52,71,63,79,32,44,84,42,44,78,33,15,27,60,52,68,77,56,36,56,60,51,52,53,53,52,51,51,47,70,75,67,50,93,55,82,58,81,93,70,76,124

Radius of gyration: 15.68 Å; Cα contacts (8 Å, |Δi|>4): 106; chains: 1; bounding box: 39×27×35 Å

Organism: NCBI:txid60492